Protein AF-A0A8S2TE79-F1 (afdb_monomer_lite)

Foldseek 3Di:
DDPPPPPCPLVNLLVVLVVQCVVLVNVVVCVPPPLLVVLSVQLSCLVVDDPVCSVVSLVVSVVPDDPVSCVSCVSSNVVSVVVVVVVVVPD

Sequence (91 aa):
FVTTTSLSCYFHFTQAIYRAIQRDGLSTAYNNDDDIKKYCRQLMALPLIPEAIIEDTYDELIATMPSTLKETLKDLLQYFQEQLLNKVSIS

pLDDT: mean 85.77, std 18.03, range [31.11, 97.31]

Structure (mmCIF, N/CA/C/O backbone):
data_AF-A0A8S2TE79-F1
#
_entry.id   AF-A0A8S2TE79-F1
#
loop_
_atom_site.group_PDB
_atom_site.id
_atom_site.type_symbol
_atom_site.label_atom_id
_atom_site.label_alt_id
_atom_site.label_comp_id
_atom_site.label_asym_id
_atom_site.label_entity_id
_atom_site.label_seq_id
_atom_site.pdbx_PDB_ins_code
_atom_site.Cartn_x
_atom_site.Cartn_y
_atom_site.Cartn_z
_atom_site.occupancy
_atom_site.B_iso_or_equiv
_atom_site.auth_seq_id
_atom_site.auth_comp_id
_atom_site.auth_asym_id
_atom_site.auth_atom_id
_atom_site.pdbx_PDB_model_num
ATOM 1 N N . PHE A 1 1 ? 32.563 18.321 -6.214 1.00 37.38 1 PHE A N 1
ATOM 2 C CA . PHE A 1 1 ? 31.935 17.227 -5.452 1.00 37.38 1 PHE A CA 1
ATOM 3 C C . PHE A 1 1 ? 31.114 16.410 -6.428 1.00 37.38 1 PHE A C 1
ATOM 5 O O . PHE A 1 1 ? 30.257 16.978 -7.089 1.00 37.38 1 PHE A O 1
ATOM 12 N N . VAL A 1 2 ? 31.481 15.142 -6.625 1.00 43.16 2 VAL A N 1
ATOM 13 C CA . VAL A 1 2 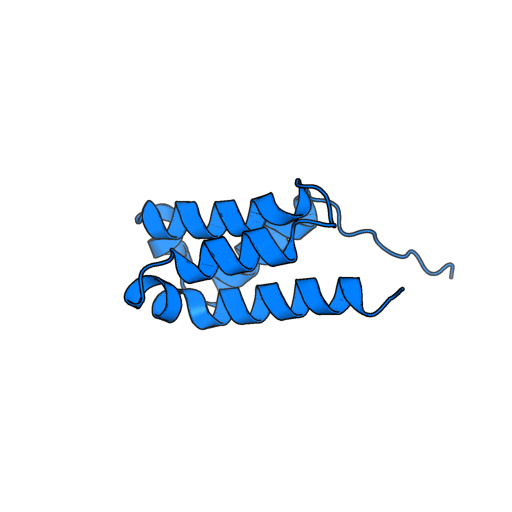? 30.835 14.247 -7.594 1.00 43.16 2 VAL A CA 1
ATOM 14 C C . VAL A 1 2 ? 29.390 14.022 -7.159 1.00 43.16 2 VAL A C 1
ATOM 16 O O . VAL A 1 2 ? 29.122 13.761 -5.989 1.00 43.16 2 VAL A O 1
ATOM 19 N N . THR A 1 3 ? 28.473 14.193 -8.101 1.00 42.59 3 THR A N 1
ATOM 20 C CA . THR A 1 3 ? 27.040 13.948 -7.973 1.00 42.59 3 THR A CA 1
ATOM 21 C C . THR A 1 3 ? 26.810 12.463 -7.713 1.00 42.59 3 THR A C 1
ATOM 23 O O . THR A 1 3 ? 26.657 11.681 -8.649 1.00 42.59 3 THR A O 1
ATOM 26 N N . THR A 1 4 ? 26.824 12.042 -6.450 1.00 40.69 4 THR A N 1
ATOM 27 C CA . THR A 1 4 ? 26.350 10.706 -6.095 1.00 40.69 4 THR A CA 1
ATOM 28 C C . THR A 1 4 ? 24.850 10.684 -6.358 1.00 40.69 4 THR A C 1
ATOM 30 O O . THR A 1 4 ? 24.067 11.136 -5.527 1.00 40.69 4 THR A O 1
ATOM 33 N N . THR A 1 5 ? 24.434 10.180 -7.518 1.00 48.75 5 THR A N 1
ATOM 34 C CA . THR A 1 5 ? 23.084 9.649 -7.704 1.00 48.75 5 THR A CA 1
ATOM 35 C C . THR A 1 5 ? 22.942 8.507 -6.710 1.00 48.75 5 THR A C 1
ATOM 37 O O . THR A 1 5 ? 23.386 7.387 -6.965 1.00 48.75 5 THR A O 1
ATOM 40 N N . SER A 1 6 ? 22.419 8.797 -5.520 1.00 51.22 6 SER A N 1
ATOM 41 C CA . SER A 1 6 ? 22.044 7.761 -4.574 1.00 51.22 6 SER A CA 1
ATOM 42 C C . SER A 1 6 ? 20.911 6.972 -5.218 1.00 51.22 6 SER A C 1
ATOM 44 O O . SER A 1 6 ? 19.750 7.372 -5.161 1.00 51.22 6 SER A O 1
ATOM 46 N N . LEU A 1 7 ? 21.231 5.840 -5.853 1.00 57.22 7 LEU A N 1
ATOM 47 C CA . LEU A 1 7 ? 20.212 4.827 -6.086 1.00 57.22 7 LEU A CA 1
ATOM 48 C C . LEU A 1 7 ? 19.629 4.510 -4.709 1.00 57.22 7 LEU A C 1
ATOM 50 O O . LEU A 1 7 ? 20.327 4.008 -3.824 1.00 57.22 7 LEU A O 1
ATOM 54 N N . SER A 1 8 ? 18.369 4.880 -4.499 1.00 61.56 8 SER A N 1
ATOM 55 C CA . SER A 1 8 ? 17.636 4.517 -3.297 1.00 61.56 8 SER A CA 1
ATOM 56 C C . SER A 1 8 ? 17.628 2.995 -3.211 1.00 61.56 8 SER A C 1
ATOM 58 O O . SER A 1 8 ? 16.953 2.323 -3.986 1.00 61.56 8 SER A O 1
ATOM 60 N N . CYS A 1 9 ? 18.438 2.430 -2.312 1.00 84.12 9 CYS A N 1
ATOM 61 C CA . CYS A 1 9 ? 18.427 0.989 -2.104 1.00 84.12 9 CYS A CA 1
ATOM 62 C C . CYS A 1 9 ? 17.061 0.569 -1.544 1.00 84.12 9 CYS A C 1
ATOM 64 O O . CYS A 1 9 ? 16.374 1.364 -0.894 1.00 84.12 9 CYS A O 1
ATOM 66 N N . TYR A 1 10 ? 16.685 -0.692 -1.758 1.00 85.50 10 TYR A N 1
ATOM 67 C CA . TYR A 1 10 ? 15.410 -1.241 -1.291 1.00 85.50 10 TYR A CA 1
ATOM 68 C C . TYR A 1 10 ? 15.147 -0.961 0.201 1.00 85.50 10 TYR A C 1
ATOM 70 O O . TYR A 1 10 ? 14.043 -0.587 0.593 1.00 85.50 10 TYR A O 1
ATOM 78 N N . PHE A 1 11 ? 16.186 -1.048 1.038 1.00 87.38 11 PHE A N 1
ATOM 79 C CA . PHE A 1 11 ? 16.084 -0.712 2.458 1.00 87.38 11 PHE A CA 1
ATOM 80 C C . PHE A 1 11 ? 15.649 0.746 2.692 1.00 87.38 11 PHE A C 1
ATOM 82 O O . PHE A 1 11 ? 14.698 0.992 3.428 1.00 87.38 11 PHE A O 1
ATOM 89 N N . HIS A 1 12 ? 16.283 1.722 2.036 1.00 85.75 12 HIS A N 1
ATOM 90 C CA . HIS A 1 12 ? 15.901 3.130 2.186 1.00 85.75 12 HIS A CA 1
ATOM 91 C C . HIS A 1 12 ? 14.523 3.427 1.591 1.00 85.75 12 HIS A C 1
ATOM 93 O O . HIS A 1 12 ? 13.800 4.263 2.128 1.00 85.75 12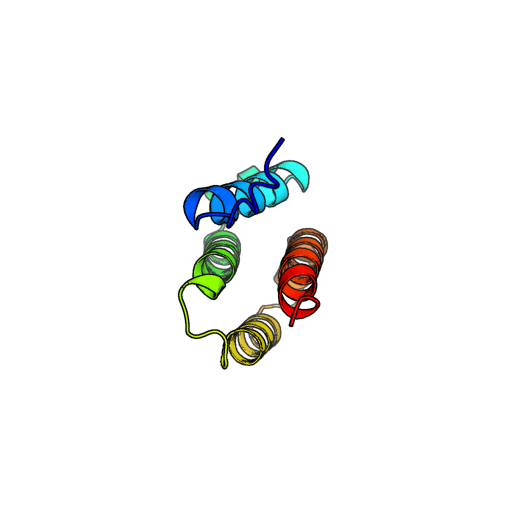 HIS A O 1
ATOM 99 N N . PHE A 1 13 ? 14.143 2.724 0.526 1.00 87.25 13 PHE A N 1
ATOM 100 C CA . PHE A 1 13 ? 12.808 2.820 -0.050 1.00 87.25 13 PHE A CA 1
ATOM 101 C C . PHE A 1 13 ? 11.729 2.345 0.933 1.00 87.25 13 PHE A C 1
ATOM 103 O O . PHE A 1 13 ? 10.837 3.112 1.292 1.00 87.25 13 PHE A O 1
ATOM 110 N N . THR A 1 14 ? 11.844 1.119 1.446 1.00 91.25 14 THR A N 1
ATOM 111 C CA . THR A 1 14 ? 10.888 0.585 2.432 1.00 91.25 14 THR A CA 1
ATOM 112 C C . THR A 1 14 ? 10.856 1.425 3.710 1.00 91.25 14 THR A C 1
ATOM 114 O O . THR A 1 14 ? 9.783 1.682 4.258 1.00 91.25 14 THR A O 1
ATOM 117 N N . GLN A 1 15 ? 12.008 1.948 4.143 1.00 92.25 15 GLN A N 1
ATOM 118 C CA . GLN A 1 15 ? 12.095 2.873 5.267 1.00 92.25 15 GLN A CA 1
ATOM 119 C C . GLN A 1 15 ? 11.367 4.200 5.000 1.00 92.25 15 GLN A C 1
ATOM 121 O O . GLN A 1 15 ? 10.749 4.734 5.924 1.00 92.25 15 GLN A O 1
ATOM 126 N N . AL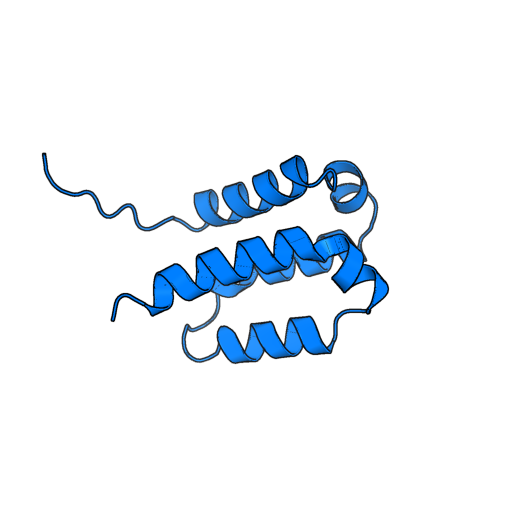A A 1 16 ? 11.426 4.738 3.779 1.00 92.44 16 ALA A N 1
ATOM 127 C CA . ALA A 1 16 ? 10.716 5.957 3.398 1.00 92.44 16 ALA A CA 1
ATOM 128 C C . ALA A 1 16 ? 9.194 5.750 3.403 1.00 92.44 16 ALA A C 1
ATOM 130 O O . ALA A 1 16 ? 8.481 6.552 4.004 1.00 92.44 16 ALA A O 1
ATOM 131 N N . ILE A 1 17 ? 8.707 4.634 2.847 1.00 93.31 17 ILE A N 1
ATOM 132 C CA . ILE A 1 17 ? 7.286 4.253 2.923 1.00 93.31 17 ILE A CA 1
ATOM 133 C C . ILE A 1 17 ? 6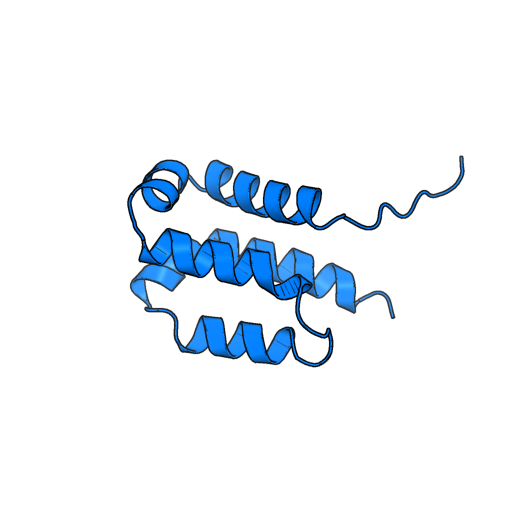.849 4.085 4.384 1.00 93.31 17 ILE A C 1
ATOM 135 O O . ILE A 1 17 ? 5.812 4.605 4.783 1.00 93.31 17 ILE A O 1
ATOM 139 N N . TYR A 1 18 ? 7.656 3.428 5.222 1.00 95.44 18 TYR A N 1
ATOM 140 C CA . TYR A 1 18 ? 7.330 3.286 6.642 1.00 95.44 18 TYR A CA 1
ATOM 141 C C . TYR A 1 18 ? 7.277 4.637 7.370 1.00 95.44 18 TYR A C 1
ATOM 143 O O . TYR A 1 18 ? 6.392 4.863 8.188 1.00 95.44 18 TYR A O 1
ATOM 151 N N . ARG A 1 19 ? 8.167 5.577 7.036 1.00 95.75 19 ARG A N 1
ATOM 152 C CA . ARG A 1 19 ? 8.108 6.944 7.578 1.00 95.75 19 ARG A CA 1
ATOM 153 C C . ARG A 1 19 ? 6.869 7.705 7.110 1.00 95.75 19 ARG A C 1
ATOM 155 O O . ARG A 1 19 ? 6.331 8.475 7.898 1.00 95.75 19 ARG A O 1
ATOM 162 N N . ALA A 1 20 ? 6.407 7.486 5.879 1.00 95.50 20 ALA A N 1
ATOM 163 C CA . ALA A 1 20 ? 5.138 8.034 5.403 1.00 95.50 20 ALA A CA 1
ATOM 164 C C . ALA A 1 20 ? 3.957 7.475 6.215 1.00 95.50 20 ALA A C 1
ATOM 166 O O . ALA A 1 20 ? 3.207 8.253 6.788 1.00 95.50 20 ALA A O 1
ATOM 167 N N . ILE A 1 21 ? 3.893 6.152 6.418 1.00 96.44 21 ILE A N 1
ATOM 168 C CA . ILE A 1 21 ? 2.901 5.505 7.303 1.00 96.44 21 ILE A CA 1
ATOM 169 C C . ILE A 1 21 ? 2.906 6.137 8.705 1.00 96.44 21 ILE A C 1
ATOM 171 O O . ILE A 1 21 ? 1.853 6.390 9.288 1.00 96.44 21 ILE A O 1
ATOM 175 N N . GLN A 1 22 ? 4.089 6.408 9.264 1.00 97.31 22 GLN A N 1
ATOM 176 C CA . GLN A 1 22 ? 4.209 7.048 10.574 1.00 97.31 22 GLN A CA 1
ATOM 177 C C . GLN A 1 22 ? 3.710 8.495 10.572 1.00 97.31 22 GLN A C 1
ATOM 179 O O . GLN A 1 22 ? 2.961 8.878 11.471 1.00 97.31 22 GLN A O 1
ATOM 184 N N . ARG A 1 23 ? 4.120 9.284 9.574 1.00 96.81 23 ARG A N 1
ATOM 185 C CA . ARG A 1 23 ? 3.721 10.686 9.392 1.00 96.81 23 ARG A CA 1
ATOM 186 C C . ARG A 1 23 ? 2.207 10.827 9.243 1.00 96.81 23 ARG A C 1
ATOM 188 O O . ARG A 1 23 ? 1.640 11.751 9.814 1.00 96.81 23 ARG A O 1
ATOM 195 N N . ASP A 1 24 ? 1.573 9.889 8.550 1.00 95.56 24 ASP A N 1
ATOM 196 C CA . ASP A 1 24 ? 0.136 9.905 8.268 1.00 95.56 24 ASP A CA 1
ATOM 197 C C . ASP A 1 24 ? -0.689 9.355 9.459 1.00 95.56 24 ASP A C 1
ATOM 199 O O . ASP A 1 24 ? -1.898 9.169 9.371 1.00 95.56 24 ASP A O 1
ATOM 203 N N . GLY A 1 25 ? -0.049 9.072 10.605 1.00 96.19 25 GLY A N 1
ATOM 204 C CA . GLY A 1 25 ? -0.720 8.597 11.821 1.00 96.19 25 GLY A CA 1
ATOM 205 C C . GLY A 1 25 ? -1.146 7.124 11.778 1.00 96.19 25 GLY A C 1
ATOM 206 O O . GLY A 1 25 ? -1.784 6.632 12.708 1.00 96.19 25 GLY A O 1
ATOM 207 N N . LEU A 1 26 ? -0.742 6.382 10.746 1.00 96.75 26 LEU A N 1
ATOM 208 C CA . LEU A 1 26 ? -1.187 5.012 10.478 1.00 96.75 26 LEU A CA 1
ATOM 209 C C . LEU A 1 26 ? -0.386 3.941 11.233 1.00 96.75 26 LEU A C 1
ATOM 211 O O . LEU A 1 26 ? -0.634 2.753 11.052 1.00 96.75 26 LEU A O 1
ATOM 215 N N . SER A 1 27 ? 0.559 4.319 12.101 1.00 96.94 27 SER A N 1
ATOM 216 C CA . SER A 1 27 ? 1.444 3.369 12.803 1.00 96.94 27 SER A CA 1
ATOM 217 C C . SER A 1 27 ? 0.681 2.286 13.572 1.00 96.94 27 SER A C 1
ATOM 219 O O . SER A 1 27 ? 1.027 1.109 13.490 1.00 96.94 27 SER A O 1
ATOM 221 N N . THR A 1 28 ? -0.355 2.664 14.324 1.00 96.88 28 THR A N 1
ATOM 222 C CA . THR A 1 28 ? -1.171 1.709 15.091 1.00 96.88 28 THR A CA 1
ATOM 223 C C . THR A 1 28 ? -1.948 0.789 14.158 1.00 96.88 28 THR A C 1
ATOM 225 O O . THR A 1 28 ? -1.954 -0.423 14.357 1.00 96.88 28 THR A O 1
ATOM 228 N N . ALA A 1 29 ? -2.555 1.355 13.115 1.00 95.56 29 ALA A N 1
ATOM 229 C CA . ALA A 1 29 ? -3.341 0.609 12.145 1.00 95.56 29 ALA A CA 1
ATOM 230 C C . ALA A 1 29 ? -2.462 -0.391 11.372 1.00 95.56 29 ALA A C 1
ATOM 232 O O . ALA A 1 29 ? -2.761 -1.572 11.339 1.00 95.56 29 ALA A O 1
ATOM 233 N N . TYR A 1 30 ? -1.288 0.026 10.895 1.00 96.62 30 TYR A N 1
ATOM 234 C CA . TYR A 1 30 ? -0.316 -0.850 10.233 1.00 96.62 30 TYR A CA 1
ATOM 235 C C . TYR A 1 30 ? 0.149 -2.039 11.092 1.00 96.62 30 TYR A C 1
ATOM 237 O O . TYR A 1 30 ? 0.499 -3.093 10.560 1.00 96.62 30 TYR A O 1
ATOM 245 N N . ASN A 1 31 ? 0.192 -1.887 12.418 1.00 96.06 31 ASN A N 1
ATOM 246 C CA . ASN A 1 31 ? 0.613 -2.968 13.310 1.00 96.06 31 ASN A CA 1
ATOM 247 C C . ASN A 1 31 ? -0.527 -3.914 13.709 1.00 96.06 31 ASN A C 1
ATOM 249 O O . ASN A 1 31 ? -0.241 -5.075 14.000 1.00 96.06 31 ASN A O 1
ATOM 253 N N . ASN A 1 32 ? -1.774 -3.434 13.707 1.00 96.62 32 ASN A N 1
ATOM 254 C CA . ASN A 1 32 ? -2.928 -4.142 14.272 1.00 96.62 32 ASN A CA 1
ATOM 255 C C . ASN A 1 32 ? -3.984 -4.563 13.237 1.00 96.62 32 ASN A C 1
ATOM 257 O O . ASN A 1 32 ? -4.846 -5.372 13.566 1.00 96.62 32 ASN A O 1
ATOM 261 N N . ASP A 1 33 ? -3.938 -4.018 12.022 1.00 97.12 33 ASP A N 1
ATOM 262 C CA . ASP A 1 33 ? -4.842 -4.331 10.917 1.00 97.12 33 ASP A CA 1
ATOM 263 C C . ASP A 1 33 ? -4.053 -5.034 9.803 1.00 97.12 33 ASP A C 1
ATOM 265 O O . ASP A 1 33 ? -3.152 -4.460 9.176 1.00 97.12 33 ASP A O 1
ATOM 269 N N . ASP A 1 34 ? -4.374 -6.310 9.586 1.00 96.88 34 ASP A N 1
ATOM 270 C CA . ASP A 1 34 ? -3.672 -7.160 8.627 1.00 96.88 34 ASP A CA 1
ATOM 271 C C . ASP A 1 34 ? -3.897 -6.727 7.174 1.00 96.88 34 ASP A C 1
ATOM 273 O O . ASP A 1 34 ? -2.987 -6.890 6.356 1.00 96.88 34 ASP A O 1
ATOM 277 N N . ASP A 1 35 ? -5.047 -6.131 6.847 1.00 95.94 35 ASP A N 1
ATOM 278 C CA . ASP A 1 35 ? -5.321 -5.634 5.500 1.00 95.94 35 ASP A CA 1
ATOM 279 C C . ASP A 1 35 ? -4.471 -4.394 5.219 1.00 95.94 35 ASP A C 1
ATOM 281 O O . ASP A 1 35 ? -3.734 -4.364 4.230 1.00 95.94 35 ASP A O 1
ATOM 285 N N . ILE A 1 36 ? -4.458 -3.411 6.126 1.00 95.50 36 ILE A N 1
ATOM 286 C CA . ILE A 1 36 ? -3.575 -2.235 6.012 1.00 95.50 36 ILE A CA 1
ATOM 287 C C . ILE A 1 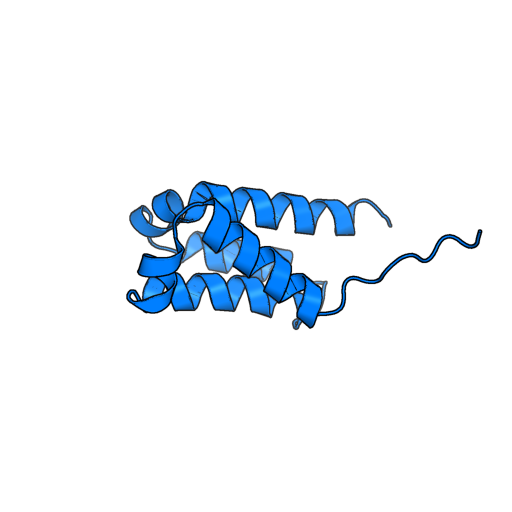36 ? -2.120 -2.678 5.858 1.00 95.50 36 ILE A C 1
ATOM 289 O O . ILE A 1 36 ? -1.409 -2.241 4.947 1.00 95.50 36 ILE A O 1
ATOM 293 N N . LYS A 1 37 ? -1.666 -3.582 6.726 1.00 97.12 37 LYS A N 1
ATOM 294 C CA . LYS A 1 37 ? -0.297 -4.096 6.698 1.00 97.12 37 LYS A CA 1
ATOM 295 C C . LYS A 1 37 ? 0.030 -4.791 5.383 1.00 97.12 37 LYS A C 1
ATOM 297 O O . LYS A 1 37 ? 1.120 -4.584 4.841 1.00 97.12 37 LYS A O 1
ATOM 302 N N . LYS A 1 38 ? -0.890 -5.610 4.871 1.00 97.00 38 LYS A N 1
ATOM 303 C CA . LYS A 1 38 ? -0.749 -6.331 3.606 1.00 97.00 38 LYS A CA 1
ATOM 304 C C . LYS A 1 38 ? -0.568 -5.360 2.443 1.00 97.00 38 LYS A C 1
ATOM 306 O O . LYS A 1 38 ? 0.442 -5.467 1.750 1.00 97.00 38 LYS A O 1
ATOM 311 N N . TYR A 1 39 ? -1.467 -4.394 2.262 1.00 96.44 39 TYR A N 1
ATOM 312 C CA . TYR A 1 39 ? -1.384 -3.460 1.134 1.00 96.44 39 TYR A CA 1
ATOM 313 C C . TYR A 1 39 ? -0.150 -2.553 1.222 1.00 96.44 39 TYR A C 1
ATOM 315 O O . TYR A 1 39 ? 0.555 -2.382 0.229 1.00 96.44 39 TYR A O 1
ATOM 323 N N . CYS A 1 40 ? 0.204 -2.067 2.416 1.00 95.44 40 CYS A N 1
ATOM 324 C CA . CYS A 1 40 ? 1.452 -1.328 2.626 1.00 95.44 40 CYS A CA 1
ATOM 325 C C . CYS A 1 40 ? 2.690 -2.153 2.237 1.00 95.44 40 CYS A C 1
ATOM 327 O O . CYS A 1 40 ? 3.624 -1.632 1.629 1.00 95.44 40 CYS A O 1
ATOM 329 N N . ARG A 1 41 ? 2.708 -3.454 2.551 1.00 95.94 41 ARG A N 1
ATOM 330 C CA . ARG A 1 41 ? 3.806 -4.353 2.165 1.00 95.94 41 ARG A CA 1
ATOM 331 C C . ARG A 1 41 ? 3.817 -4.675 0.674 1.00 95.94 41 ARG A C 1
ATOM 333 O O . ARG A 1 41 ? 4.899 -4.792 0.112 1.00 95.94 41 ARG A O 1
ATOM 340 N N . GLN A 1 42 ? 2.655 -4.796 0.036 1.00 95.56 42 GLN A N 1
ATOM 341 C CA . GLN A 1 42 ? 2.564 -4.969 -1.415 1.00 95.56 42 GLN A CA 1
ATOM 342 C C . GLN A 1 42 ? 3.122 -3.744 -2.145 1.00 95.56 42 GLN A C 1
ATOM 344 O O . GLN A 1 42 ? 3.939 -3.911 -3.044 1.00 95.56 42 GLN A O 1
ATOM 349 N N . LEU A 1 43 ? 2.806 -2.527 -1.683 1.00 93.81 43 LEU A N 1
ATOM 350 C CA . LEU A 1 43 ? 3.432 -1.299 -2.187 1.00 93.81 43 LEU A CA 1
ATOM 351 C C . LEU A 1 43 ? 4.956 -1.338 -2.021 1.00 93.81 43 LEU A C 1
ATOM 353 O O . LEU A 1 43 ? 5.698 -1.079 -2.964 1.00 93.81 43 LEU A O 1
ATOM 357 N N . MET A 1 44 ? 5.443 -1.725 -0.837 1.00 93.44 44 MET A N 1
ATOM 358 C CA . MET A 1 44 ? 6.882 -1.865 -0.584 1.00 93.44 44 MET A CA 1
ATOM 359 C C . MET A 1 44 ? 7.562 -2.914 -1.478 1.00 93.44 44 MET A C 1
ATOM 361 O O . MET A 1 44 ? 8.759 -2.800 -1.724 1.00 93.44 44 MET A O 1
ATOM 365 N N . ALA A 1 45 ? 6.829 -3.918 -1.962 1.00 94.12 45 ALA A N 1
ATOM 366 C CA . ALA A 1 45 ? 7.355 -4.980 -2.812 1.00 94.12 45 ALA A CA 1
ATOM 367 C C . ALA A 1 45 ? 7.372 -4.623 -4.307 1.00 94.12 45 ALA A C 1
ATOM 369 O O . ALA A 1 45 ? 8.071 -5.295 -5.060 1.00 94.12 45 ALA A O 1
ATOM 370 N N . LEU A 1 46 ? 6.655 -3.580 -4.744 1.00 92.06 46 LEU A N 1
ATOM 371 C CA . LEU A 1 46 ? 6.569 -3.209 -6.162 1.00 92.06 46 LEU A CA 1
ATOM 372 C C . LEU A 1 46 ? 7.940 -3.006 -6.833 1.00 92.06 46 LEU A C 1
ATOM 374 O O . LEU A 1 46 ? 8.130 -3.535 -7.917 1.00 92.06 46 LEU A O 1
ATOM 378 N N . PRO A 1 47 ? 8.961 -2.372 -6.226 1.00 87.56 47 PRO A N 1
ATOM 379 C CA . PRO A 1 47 ? 10.269 -2.252 -6.882 1.00 87.56 47 PRO A CA 1
ATOM 380 C C . PRO A 1 47 ? 11.059 -3.563 -7.023 1.00 87.56 47 PRO A C 1
ATOM 382 O O . PRO A 1 47 ? 12.179 -3.536 -7.527 1.00 87.56 47 PRO A O 1
ATOM 385 N N . LEU A 1 48 ? 10.542 -4.687 -6.515 1.00 89.81 48 LEU A N 1
ATOM 386 C CA . LEU A 1 48 ? 11.173 -6.005 -6.629 1.00 89.81 48 LEU A CA 1
ATOM 387 C C . LEU A 1 48 ? 10.711 -6.788 -7.864 1.00 89.81 48 LEU A C 1
ATOM 389 O O . LEU A 1 48 ? 11.267 -7.852 -8.135 1.00 89.81 48 LEU A O 1
ATOM 393 N N . ILE A 1 49 ? 9.703 -6.299 -8.592 1.00 90.38 49 ILE A N 1
ATOM 394 C CA . ILE A 1 49 ? 9.228 -6.914 -9.837 1.00 90.38 49 ILE A CA 1
ATOM 395 C C . ILE A 1 49 ? 9.823 -6.184 -11.058 1.00 90.38 49 ILE A C 1
ATOM 397 O O . ILE A 1 49 ? 10.356 -5.083 -10.908 1.00 90.38 49 ILE A O 1
ATOM 401 N N . PRO A 1 50 ? 9.781 -6.779 -12.267 1.00 91.50 50 PRO A N 1
ATOM 402 C CA . PRO A 1 50 ? 10.279 -6.128 -13.476 1.00 91.50 50 PRO A CA 1
ATOM 403 C C . PRO A 1 50 ? 9.597 -4.783 -13.745 1.00 91.50 50 PRO A C 1
ATOM 405 O O . PRO A 1 50 ? 8.376 -4.688 -13.690 1.00 91.50 50 PRO A O 1
ATOM 408 N N . GLU A 1 51 ? 10.385 -3.771 -14.110 1.00 87.19 51 GLU A N 1
ATOM 409 C CA . GLU A 1 51 ? 9.914 -2.396 -14.342 1.00 87.19 51 GLU A CA 1
ATOM 410 C C . GLU A 1 51 ? 8.733 -2.315 -15.315 1.00 87.19 51 GLU A C 1
ATOM 412 O O . GLU A 1 51 ? 7.752 -1.633 -15.035 1.00 87.19 51 GLU A O 1
ATOM 417 N N . ALA A 1 52 ? 8.781 -3.108 -16.389 1.00 90.19 52 ALA A N 1
ATOM 418 C CA . ALA A 1 52 ? 7.749 -3.163 -17.422 1.00 90.19 52 ALA A CA 1
ATOM 419 C C . ALA A 1 52 ? 6.351 -3.572 -16.921 1.00 90.19 52 ALA A C 1
ATOM 421 O O . ALA A 1 52 ? 5.396 -3.415 -17.668 1.00 90.19 52 ALA A O 1
ATOM 422 N N . ILE A 1 53 ? 6.229 -4.119 -15.705 1.00 92.56 53 ILE A N 1
ATOM 423 C CA . ILE A 1 53 ? 4.942 -4.536 -15.126 1.00 92.56 53 ILE A CA 1
ATOM 424 C C . ILE A 1 53 ? 4.594 -3.792 -13.830 1.00 92.56 53 ILE A C 1
ATOM 426 O O . ILE A 1 53 ? 3.583 -4.111 -13.205 1.00 92.56 53 ILE A O 1
ATOM 430 N N . ILE A 1 54 ? 5.424 -2.840 -13.381 1.00 89.81 54 ILE A N 1
ATOM 431 C CA . ILE A 1 54 ? 5.201 -2.138 -12.104 1.00 89.81 54 ILE A CA 1
ATOM 432 C C . ILE A 1 54 ? 3.918 -1.309 -12.146 1.00 89.81 54 ILE A C 1
ATOM 434 O O . ILE A 1 54 ? 3.145 -1.371 -11.191 1.00 89.81 54 ILE A O 1
ATOM 438 N N . GLU A 1 55 ? 3.696 -0.560 -13.228 1.00 90.88 55 GLU A N 1
ATOM 439 C CA . GLU A 1 55 ? 2.504 0.283 -13.395 1.00 90.88 55 GLU A CA 1
ATOM 440 C C . GLU A 1 55 ? 1.232 -0.572 -13.428 1.00 90.88 55 GLU A C 1
ATOM 442 O O . GLU A 1 55 ? 0.357 -0.376 -12.587 1.00 90.88 55 GLU A O 1
ATOM 447 N N . ASP A 1 56 ? 1.193 -1.605 -14.276 1.00 93.75 56 ASP A N 1
ATOM 448 C CA . ASP A 1 56 ? 0.058 -2.537 -14.361 1.00 93.75 56 ASP A CA 1
ATOM 449 C C . ASP A 1 56 ? -0.243 -3.203 -13.006 1.00 93.75 56 ASP A C 1
ATOM 451 O O . ASP A 1 56 ? -1.388 -3.256 -12.557 1.00 93.75 56 ASP A O 1
ATOM 455 N N . THR A 1 57 ? 0.796 -3.666 -12.301 1.00 94.88 57 THR A N 1
ATOM 456 C CA . THR A 1 57 ? 0.635 -4.311 -10.986 1.00 94.88 57 THR A CA 1
ATOM 457 C C . THR A 1 57 ? 0.148 -3.319 -9.927 1.00 94.88 57 THR A C 1
ATOM 459 O O . THR A 1 57 ? -0.624 -3.688 -9.039 1.00 94.88 57 THR A O 1
ATOM 462 N N . TYR A 1 58 ? 0.593 -2.060 -9.987 1.00 94.19 58 TYR A N 1
ATOM 463 C CA . TYR A 1 58 ? 0.096 -1.007 -9.107 1.00 94.19 58 TYR A CA 1
ATOM 464 C C . TYR A 1 58 ? -1.384 -0.728 -9.382 1.00 94.19 58 TYR A C 1
ATOM 466 O O . TYR A 1 58 ? -2.181 -0.717 -8.444 1.00 94.19 58 TYR A O 1
ATOM 474 N N . ASP A 1 59 ? -1.775 -0.578 -10.645 1.00 94.50 59 ASP A N 1
ATOM 475 C CA . ASP A 1 59 ? -3.160 -0.310 -11.027 1.00 94.50 59 ASP A CA 1
ATOM 476 C C . ASP A 1 59 ? -4.098 -1.451 -10.618 1.00 94.50 59 ASP A C 1
ATOM 478 O O . ASP A 1 59 ? -5.168 -1.197 -10.057 1.00 94.50 59 ASP A O 1
ATOM 482 N N . GLU A 1 60 ? -3.684 -2.710 -10.789 1.00 96.25 60 GLU A N 1
ATOM 483 C CA . GLU A 1 60 ? -4.421 -3.879 -10.293 1.00 96.25 60 GLU A CA 1
ATOM 484 C C . GLU A 1 60 ? -4.535 -3.891 -8.760 1.00 96.25 60 GLU A C 1
ATOM 486 O O . GLU A 1 60 ? -5.606 -4.173 -8.202 1.00 96.25 60 GLU A O 1
ATOM 491 N N . LEU A 1 61 ? -3.452 -3.549 -8.053 1.00 95.25 61 LEU A N 1
ATOM 492 C CA . LEU A 1 61 ? -3.447 -3.443 -6.595 1.00 95.25 61 LEU A CA 1
ATOM 493 C C . LEU A 1 61 ? -4.448 -2.387 -6.117 1.00 95.25 61 LEU A C 1
ATOM 495 O O . LEU A 1 61 ? -5.216 -2.639 -5.187 1.00 95.25 61 LEU A O 1
ATOM 499 N N . ILE A 1 62 ? -4.478 -1.219 -6.763 1.00 95.56 62 ILE A N 1
ATOM 500 C CA . ILE A 1 62 ? -5.467 -0.188 -6.460 1.00 95.56 62 ILE A CA 1
ATOM 501 C C . ILE A 1 62 ? -6.860 -0.677 -6.847 1.00 95.56 62 ILE A C 1
ATOM 503 O O . ILE A 1 62 ? -7.770 -0.575 -6.034 1.00 95.56 62 ILE A O 1
ATOM 507 N N . ALA A 1 63 ? -7.079 -1.253 -8.025 1.00 96.31 63 ALA A N 1
ATOM 508 C CA . ALA A 1 63 ? -8.399 -1.719 -8.454 1.00 96.31 63 ALA A CA 1
ATOM 509 C C . ALA A 1 63 ? -9.025 -2.722 -7.467 1.00 96.31 63 ALA A C 1
ATOM 511 O O . ALA A 1 63 ? -10.216 -2.622 -7.167 1.00 96.31 63 ALA A O 1
ATOM 512 N N . THR A 1 64 ? -8.215 -3.623 -6.907 1.00 95.44 64 THR A N 1
ATOM 513 C CA . THR A 1 64 ? -8.647 -4.670 -5.965 1.00 95.44 64 THR A CA 1
ATOM 514 C C . THR A 1 64 ? -8.759 -4.207 -4.507 1.00 95.44 64 THR A C 1
ATOM 516 O O . THR A 1 64 ? -9.375 -4.897 -3.692 1.00 95.44 64 THR A O 1
ATOM 519 N N . MET A 1 65 ? -8.224 -3.031 -4.166 1.00 96.94 65 MET A N 1
ATOM 520 C CA . MET A 1 65 ? -8.269 -2.492 -2.807 1.00 96.94 65 MET A CA 1
ATOM 521 C C . MET A 1 65 ? -9.688 -2.023 -2.414 1.00 96.94 65 MET A C 1
ATOM 523 O O . MET A 1 65 ? -10.322 -1.280 -3.175 1.00 96.94 65 MET A O 1
ATOM 527 N N . PRO A 1 66 ? -10.190 -2.376 -1.210 1.00 96.75 66 PRO A N 1
ATOM 528 C CA . PRO A 1 66 ? -11.459 -1.861 -0.695 1.00 96.75 66 PRO A CA 1
ATOM 529 C C . PRO A 1 66 ? -11.489 -0.328 -0.639 1.00 96.75 66 PRO A C 1
ATOM 531 O O . PRO A 1 66 ? -10.496 0.309 -0.290 1.00 96.75 66 PRO A O 1
ATOM 534 N N . SER A 1 67 ? -12.640 0.284 -0.926 1.00 95.81 67 SER A N 1
ATOM 535 C CA . SER A 1 67 ? -12.784 1.750 -0.961 1.00 95.81 67 SER A CA 1
ATOM 536 C C . SER A 1 67 ? -12.481 2.426 0.378 1.00 95.81 67 SER A C 1
ATOM 538 O O . SER A 1 67 ? -11.836 3.470 0.404 1.00 95.81 67 SER A O 1
ATOM 540 N N . THR A 1 68 ? -12.881 1.814 1.492 1.00 95.50 68 THR A N 1
ATOM 541 C CA . THR A 1 68 ? -12.560 2.294 2.846 1.00 95.50 68 THR A CA 1
ATOM 542 C C . THR A 1 68 ? -11.055 2.304 3.105 1.00 95.50 68 THR A C 1
ATOM 544 O O . THR A 1 68 ? -10.530 3.225 3.732 1.00 95.50 68 THR A O 1
ATOM 547 N N . LEU A 1 69 ? -10.348 1.304 2.579 1.00 95.31 69 LEU A N 1
ATOM 548 C CA . LEU A 1 69 ? -8.907 1.183 2.724 1.00 95.31 69 LEU A CA 1
ATOM 549 C C . LEU A 1 69 ? -8.166 2.178 1.825 1.00 95.31 69 LEU A C 1
ATOM 551 O O . LEU A 1 69 ? -7.207 2.794 2.278 1.00 95.31 69 LEU A O 1
ATOM 555 N N . LYS A 1 70 ? -8.657 2.407 0.599 1.00 95.81 70 LYS A N 1
ATOM 556 C CA . LYS A 1 70 ? -8.153 3.469 -0.286 1.00 95.81 70 LYS A CA 1
ATOM 557 C C . LYS A 1 70 ? -8.226 4.837 0.372 1.00 95.81 70 LYS A C 1
ATOM 559 O O . LYS A 1 70 ? -7.250 5.572 0.315 1.00 95.81 70 LYS A O 1
ATOM 564 N N . GLU A 1 71 ? -9.354 5.160 1.004 1.00 96.19 71 GLU A N 1
ATOM 565 C CA . GLU A 1 71 ? -9.507 6.437 1.705 1.00 96.19 71 GLU A CA 1
ATOM 566 C C . GLU A 1 71 ? -8.547 6.527 2.897 1.00 96.19 71 GLU A C 1
ATOM 568 O O . GLU A 1 71 ? -7.849 7.522 3.056 1.00 96.19 71 GLU A O 1
ATOM 573 N N . THR A 1 72 ? -8.433 5.449 3.680 1.00 95.94 72 THR A N 1
ATOM 574 C CA . THR A 1 72 ? -7.499 5.373 4.818 1.00 95.94 72 THR A CA 1
ATOM 575 C C . THR A 1 72 ? -6.038 5.558 4.394 1.00 95.94 72 THR A C 1
ATOM 577 O O . THR A 1 72 ? -5.255 6.167 5.117 1.00 95.94 72 THR A O 1
ATOM 580 N N . LEU A 1 73 ? -5.655 5.023 3.231 1.00 96.38 73 LEU A N 1
ATOM 581 C CA . LEU A 1 73 ? -4.282 5.042 2.719 1.00 96.38 73 LEU A CA 1
ATOM 582 C C . LEU A 1 73 ? -4.020 6.159 1.703 1.00 96.38 73 LEU A C 1
ATOM 584 O O . LEU A 1 73 ? -2.939 6.195 1.120 1.00 96.38 73 LEU A O 1
ATOM 588 N N . LYS A 1 74 ? -4.975 7.060 1.465 1.00 96.19 74 LYS A N 1
ATOM 589 C CA . LYS A 1 74 ? -4.941 8.021 0.356 1.00 96.19 74 LYS A CA 1
ATOM 590 C C . LYS A 1 74 ? -3.648 8.837 0.292 1.00 96.19 74 LYS A C 1
ATOM 592 O O . LYS A 1 74 ? -3.040 8.921 -0.772 1.00 96.19 74 LYS A O 1
ATOM 597 N N . ASP A 1 75 ? -3.202 9.379 1.422 1.00 95.81 75 ASP A N 1
ATOM 598 C CA . ASP A 1 75 ? -1.988 10.205 1.480 1.00 95.81 75 ASP A CA 1
ATOM 599 C C . ASP A 1 75 ? -0.713 9.381 1.232 1.00 95.81 75 ASP A C 1
ATOM 601 O O . ASP A 1 75 ? 0.218 9.834 0.560 1.00 95.81 75 ASP A O 1
ATOM 605 N N . LEU A 1 76 ? -0.696 8.126 1.689 1.00 95.44 76 LEU A N 1
ATOM 606 C CA . LEU A 1 76 ? 0.388 7.187 1.411 1.00 95.44 76 LEU A CA 1
ATOM 607 C C . LEU A 1 76 ? 0.430 6.802 -0.073 1.00 95.44 76 LEU A C 1
ATOM 609 O O . LEU A 1 76 ? 1.514 6.723 -0.651 1.00 95.44 76 LEU A O 1
ATOM 613 N N . LEU A 1 77 ? -0.733 6.558 -0.683 1.00 95.06 77 LEU A N 1
ATOM 614 C CA . LEU A 1 77 ? -0.857 6.224 -2.102 1.00 95.06 77 LEU A CA 1
ATOM 615 C C . LEU A 1 77 ? -0.392 7.384 -2.982 1.00 95.06 77 LEU A C 1
ATOM 617 O O . LEU A 1 77 ? 0.399 7.163 -3.897 1.00 95.06 77 LEU A O 1
ATOM 621 N N . GLN A 1 78 ? -0.799 8.607 -2.643 1.00 94.06 78 GLN A N 1
ATOM 622 C CA . GLN A 1 78 ? -0.337 9.826 -3.300 1.00 94.06 78 GLN A CA 1
ATOM 623 C C . GLN A 1 78 ? 1.188 9.968 -3.192 1.00 94.06 78 GLN A C 1
ATOM 625 O O . GLN A 1 78 ? 1.871 10.133 -4.203 1.00 94.06 78 GLN A O 1
ATOM 630 N N . TYR A 1 79 ? 1.745 9.821 -1.984 1.00 92.25 79 TYR A N 1
ATOM 631 C CA . TYR A 1 79 ? 3.194 9.851 -1.774 1.00 92.25 79 TYR A CA 1
ATOM 632 C C . TYR A 1 79 ? 3.917 8.786 -2.610 1.00 92.25 79 TYR A C 1
ATOM 634 O O . TYR A 1 79 ? 4.951 9.064 -3.217 1.00 92.25 79 TYR A O 1
ATOM 642 N N . PHE A 1 80 ? 3.381 7.565 -2.665 1.00 90.50 80 PHE A N 1
ATOM 643 C CA . PHE A 1 80 ? 3.958 6.479 -3.448 1.00 90.50 80 PHE A CA 1
ATOM 644 C C . PHE A 1 80 ? 3.988 6.805 -4.945 1.00 90.50 80 PHE A C 1
ATOM 646 O O . PHE A 1 80 ? 5.031 6.641 -5.578 1.00 90.50 80 PHE A O 1
ATOM 653 N N . GLN A 1 81 ? 2.877 7.295 -5.502 1.00 88.25 81 GLN A N 1
ATOM 654 C CA . GLN A 1 81 ? 2.788 7.674 -6.914 1.00 88.25 81 GLN A CA 1
ATOM 655 C C . GLN A 1 81 ? 3.782 8.779 -7.264 1.00 88.25 81 GLN A C 1
ATOM 657 O O . GLN A 1 81 ? 4.478 8.671 -8.268 1.00 88.25 81 GLN A O 1
ATOM 662 N N . GLU A 1 82 ? 3.933 9.795 -6.415 1.00 86.00 82 GLU A N 1
ATOM 663 C CA . GLU A 1 82 ? 4.943 10.840 -6.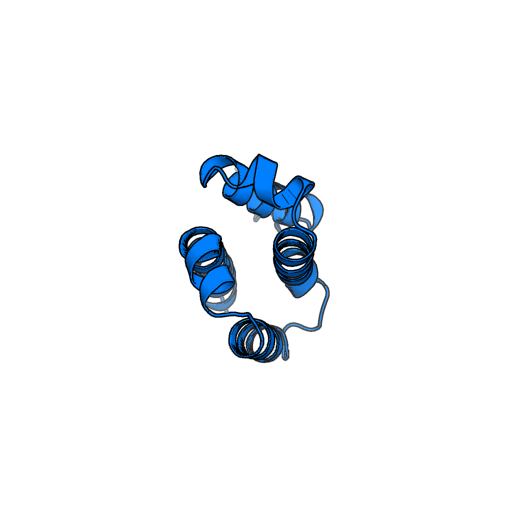612 1.00 86.00 82 GLU A CA 1
ATOM 664 C C . GLU A 1 82 ? 6.364 10.261 -6.643 1.00 86.00 82 GLU A C 1
ATOM 666 O O . GLU A 1 82 ? 7.180 10.651 -7.477 1.00 86.00 82 GLU A O 1
ATOM 671 N N . GLN A 1 83 ? 6.681 9.304 -5.766 1.00 79.50 83 GLN A N 1
ATOM 672 C CA . GLN A 1 83 ? 7.989 8.639 -5.778 1.00 79.50 83 GLN A CA 1
ATOM 673 C C . GLN A 1 83 ? 8.191 7.741 -7.008 1.00 79.50 83 GLN A C 1
ATOM 675 O O . GLN A 1 83 ? 9.322 7.631 -7.484 1.00 79.50 83 GLN A O 1
ATOM 680 N N . LEU A 1 84 ? 7.129 7.113 -7.522 1.00 73.12 84 LEU A N 1
ATOM 681 C CA . LEU A 1 84 ? 7.169 6.285 -8.730 1.00 73.12 84 LEU A CA 1
ATOM 682 C C . LEU A 1 84 ? 7.362 7.148 -9.993 1.00 73.12 84 LEU A C 1
ATOM 684 O O . LEU A 1 84 ? 8.307 6.929 -10.748 1.00 73.12 84 LEU A O 1
ATOM 688 N N . LEU A 1 85 ? 6.543 8.189 -10.174 1.00 59.66 85 LEU A N 1
ATOM 689 C CA . LEU A 1 85 ? 6.571 9.097 -11.333 1.00 59.66 85 LEU A CA 1
ATOM 690 C C . LEU A 1 85 ? 7.888 9.879 -11.450 1.00 59.66 85 LEU A C 1
ATOM 692 O O . LEU A 1 85 ? 8.388 10.124 -12.553 1.00 59.66 85 LEU A O 1
ATOM 696 N N . ASN A 1 86 ? 8.496 10.220 -10.311 1.00 59.22 86 ASN A N 1
ATOM 697 C CA . ASN A 1 86 ? 9.804 10.873 -10.271 1.00 59.22 86 ASN A CA 1
ATOM 698 C C . ASN A 1 86 ? 10.956 9.961 -10.731 1.00 59.22 86 ASN A C 1
ATOM 700 O O . ASN A 1 86 ? 12.030 10.474 -11.044 1.00 59.22 86 ASN A O 1
ATOM 704 N N . LYS A 1 87 ? 10.764 8.632 -10.792 1.00 56.72 87 LYS A N 1
ATOM 705 C CA . LYS A 1 87 ? 11.746 7.705 -11.384 1.00 56.72 87 LYS A CA 1
ATOM 706 C C . LYS A 1 87 ? 11.565 7.532 -12.895 1.00 56.72 87 LYS A C 1
ATOM 708 O O . LYS A 1 87 ? 12.569 7.428 -13.587 1.00 56.72 87 LYS A O 1
ATOM 713 N N . VAL A 1 88 ? 10.329 7.567 -13.398 1.00 49.00 88 VAL A N 1
ATOM 714 C CA . VAL A 1 88 ? 10.008 7.383 -14.831 1.00 49.00 88 VAL A CA 1
ATOM 715 C C . VAL A 1 88 ? 10.362 8.618 -15.673 1.00 49.00 88 VAL A C 1
ATOM 717 O O . VAL A 1 88 ? 10.717 8.499 -16.840 1.00 49.00 88 VAL A O 1
ATOM 720 N N . SER A 1 89 ? 10.350 9.817 -15.080 1.00 34.69 89 SER A N 1
ATOM 721 C CA . SER A 1 89 ? 10.629 11.078 -15.798 1.00 34.69 89 SER A CA 1
ATOM 722 C C . SER A 1 89 ? 12.118 11.332 -16.105 1.00 34.69 89 SER A C 1
ATOM 724 O O . SER A 1 89 ? 12.471 12.408 -16.586 1.00 34.69 89 SER A O 1
ATOM 726 N N . ILE A 1 90 ? 13.001 10.371 -15.816 1.00 35.56 90 ILE A N 1
ATOM 727 C CA . ILE A 1 90 ? 14.423 10.416 -16.175 1.00 35.56 90 ILE A CA 1
ATOM 728 C C . ILE A 1 90 ? 14.726 9.211 -17.074 1.00 35.56 90 ILE A C 1
ATOM 730 O O . ILE A 1 90 ? 15.433 8.288 -16.675 1.00 35.56 90 ILE A O 1
ATOM 734 N N . SER A 1 91 ? 14.178 9.221 -18.288 1.00 31.11 91 SER A N 1
ATOM 735 C CA . SER A 1 91 ? 14.659 8.403 -19.405 1.00 31.11 91 SER A CA 1
ATOM 736 C C . SER A 1 91 ? 14.731 9.226 -20.679 1.00 31.11 91 SER A C 1
ATOM 738 O O . SER A 1 91 ? 13.906 10.149 -20.848 1.00 31.11 91 SER A O 1
#

Organism: NCBI:txid392030

Secondary structure (DSSP, 8-state):
---------HHHHHHHHHHHHHHTTTHHHHHH-HHHHHHHHHHHHGGGS-GGGHHHHHHHHHHHS-HHHHHHTHHHHHHHHHHHHHHHT--

Radius of gyration: 13.9 Å; chains: 1; bounding box: 45×24×34 Å